Protein AF-A0A183HEH6-F1 (afdb_monomer)

Mean predicted aligned error: 12.79 Å

Secondary structure (DSSP, 8-state):
--PPP-EE-TTS-EE-HHHHHHHHHTT--B-TTT--B----TT---PPPP---HHHHHHHHHHHTTTSS---

Foldseek 3Di:
DDADWFWQAPVRDTDHPVVVVVCVVVVNQADPPPRHGRPPPVPGTDGDDDDDDPVVVVVVVVVVPPPPDDDD

InterPro domains:
  IPR001841 Zinc finger, RING-type [PS50089] (7-35)
  IPR013083 Zinc finger, RING/FYVE/PHD-type [G3DSA:3.30.40.10] (1-64)
  IPR017907 Zinc finger, RING-type, conserved site [PS00518] (11-20)
  IPR018957 Zinc finger, C3HC4 RING-type [PF00097] (4-34)

Organism: NCBI:txid387005

Nearest PDB structures (foldseek):
  8ro1-assembly1_t  TM=5.119E-01  e=2.801E-01  Caenorhabditis elegans
  8i0v-assembly1_t  TM=5.521E-01  e=3.208E-01  Homo sapiens
  9dtr-assembly1_w  TM=5.490E-01  e=6.325E-01  Saccharomyces cerevisiae
  5y88-assembly1_r  TM=4.419E-01  e=2.445E-01  Saccharomyces cerevisiae S288C
  5ylz-assembly1_t  TM=4.565E-01  e=6.769E-01  Saccharomyces cerevisiae S288C

Sequence (72 aa):
MERRPDIVLPCVHTFCSVCIEQWKAMEKNWCPLCHNSLEFNGSDIWVIPDVMESGELKNYLMSLTKSDGAKR

Radius of gyration: 18.21 Å; Cα contacts (8 Å, |Δi|>4): 52; chains: 1; bounding box: 33×49×42 Å

pLDDT: mean 78.33, std 14.19, range [43.5, 96.0]

Structure (mmCIF, N/CA/C/O backbone):
data_AF-A0A183HEH6-F1
#
_entry.id   AF-A0A183HEH6-F1
#
loop_
_atom_site.group_PDB
_atom_site.id
_atom_site.type_symbol
_atom_site.label_atom_id
_atom_site.label_alt_id
_atom_site.label_comp_id
_atom_site.label_asym_id
_atom_site.label_entity_id
_atom_site.label_seq_id
_atom_site.pdbx_PDB_ins_code
_atom_site.Cartn_x
_atom_site.Cartn_y
_atom_site.Cartn_z
_atom_site.occupancy
_atom_site.B_iso_or_equiv
_atom_site.auth_seq_id
_atom_site.auth_comp_id
_atom_site.auth_asym_id
_atom_site.auth_atom_id
_atom_site.pdbx_PDB_model_num
ATOM 1 N N . MET A 1 1 ? 4.291 -21.742 1.199 1.00 52.25 1 MET A N 1
ATOM 2 C CA . MET A 1 1 ? 4.475 -20.439 1.871 1.00 52.25 1 MET A CA 1
ATOM 3 C C . MET A 1 1 ? 3.397 -19.512 1.344 1.00 52.25 1 MET A C 1
ATOM 5 O O . MET A 1 1 ? 3.550 -18.964 0.261 1.00 52.25 1 MET A O 1
ATOM 9 N N . GLU A 1 2 ? 2.271 -19.427 2.043 1.00 66.56 2 GLU A N 1
ATOM 10 C CA . GLU A 1 2 ? 1.179 -18.525 1.673 1.00 66.56 2 GLU A CA 1
ATOM 11 C C . GLU A 1 2 ? 1.513 -17.142 2.237 1.00 66.56 2 GLU A C 1
ATOM 13 O O . GLU A 1 2 ? 1.495 -16.938 3.450 1.00 66.56 2 GLU A O 1
ATOM 18 N N . ARG A 1 3 ? 1.932 -16.210 1.373 1.00 79.69 3 ARG A N 1
ATOM 19 C CA . ARG A 1 3 ? 2.164 -14.820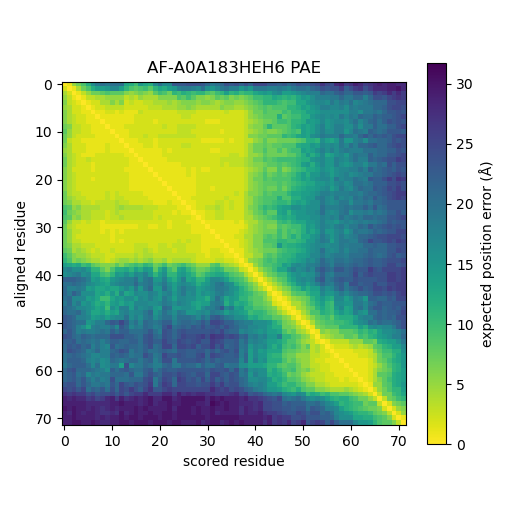 1.786 1.00 79.69 3 ARG A CA 1
ATOM 20 C C . ARG A 1 3 ? 0.807 -14.137 1.904 1.00 79.69 3 ARG A C 1
ATOM 22 O O . ARG A 1 3 ? 0.048 -14.137 0.938 1.00 79.69 3 ARG A O 1
ATOM 29 N N . ARG A 1 4 ? 0.500 -13.584 3.080 1.00 85.25 4 ARG A N 1
ATOM 30 C CA . ARG A 1 4 ? -0.745 -12.840 3.291 1.00 85.25 4 ARG A CA 1
ATOM 31 C C . ARG A 1 4 ? -0.712 -11.546 2.468 1.00 85.25 4 ARG A C 1
ATOM 33 O O . ARG A 1 4 ? 0.316 -10.872 2.490 1.00 85.25 4 ARG A O 1
ATOM 40 N N . PRO A 1 5 ? -1.785 -11.219 1.735 1.00 87.88 5 PRO A N 1
ATOM 41 C CA . PRO A 1 5 ? -1.883 -9.950 1.035 1.00 87.88 5 PRO A CA 1
ATOM 42 C C . PRO A 1 5 ? -2.138 -8.813 2.034 1.00 87.88 5 PRO A C 1
ATOM 44 O O . PRO A 1 5 ? -3.049 -8.898 2.855 1.00 87.88 5 PRO A O 1
ATOM 47 N N . ASP A 1 6 ? -1.326 -7.767 1.948 1.00 87.50 6 ASP A N 1
ATOM 48 C CA . ASP A 1 6 ? -1.293 -6.594 2.834 1.00 87.50 6 ASP A CA 1
ATOM 49 C C . ASP A 1 6 ? -1.243 -5.264 2.049 1.00 87.50 6 ASP A C 1
ATOM 51 O O . ASP A 1 6 ? -1.373 -4.197 2.643 1.00 87.50 6 ASP A O 1
ATOM 55 N N . ILE A 1 7 ? -1.126 -5.311 0.713 1.00 86.00 7 ILE A N 1
ATOM 56 C CA . ILE A 1 7 ? -1.173 -4.139 -0.173 1.00 86.00 7 ILE A CA 1
ATOM 57 C C . ILE A 1 7 ? -2.369 -4.227 -1.119 1.00 86.00 7 ILE A C 1
ATOM 59 O O . ILE A 1 7 ? -2.524 -5.203 -1.855 1.00 86.00 7 ILE A O 1
ATOM 63 N N . VAL A 1 8 ? -3.161 -3.155 -1.170 1.00 90.25 8 VAL A N 1
ATOM 64 C CA . VAL A 1 8 ? -4.195 -2.924 -2.188 1.00 90.25 8 VAL A CA 1
ATOM 65 C C . VAL A 1 8 ? -3.676 -1.874 -3.174 1.00 90.25 8 VAL A C 1
ATOM 67 O O . VAL A 1 8 ? -3.327 -0.765 -2.776 1.00 90.25 8 VAL A O 1
ATOM 70 N N . LEU A 1 9 ? -3.603 -2.211 -4.464 1.00 88.25 9 LEU A N 1
ATOM 71 C CA . LEU A 1 9 ? -3.243 -1.254 -5.518 1.00 88.25 9 LEU A CA 1
ATOM 72 C C . LEU A 1 9 ? -4.431 -0.330 -5.875 1.00 88.25 9 LEU A C 1
ATOM 74 O O . LEU A 1 9 ? -5.575 -0.717 -5.644 1.00 88.25 9 LEU A O 1
ATOM 78 N N . PRO A 1 10 ? -4.216 0.820 -6.553 1.00 86.94 10 PRO A N 1
ATOM 79 C CA . PRO A 1 10 ? -5.300 1.712 -7.006 1.00 86.94 10 PRO A CA 1
ATOM 80 C C . PRO A 1 10 ? -6.339 1.043 -7.922 1.00 86.94 10 PRO A C 1
ATOM 82 O O . PRO A 1 10 ? -7.483 1.472 -8.010 1.00 86.94 10 PRO A O 1
ATOM 85 N N . CYS A 1 11 ? -5.955 -0.048 -8.589 1.00 91.12 11 CYS A N 1
ATOM 86 C CA . CYS A 1 11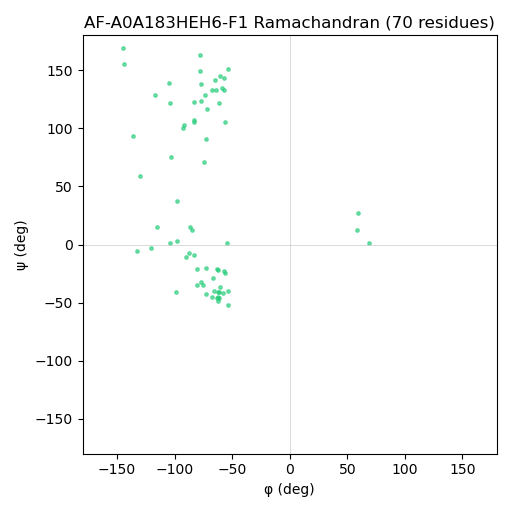 ? -6.843 -0.892 -9.390 1.00 91.12 11 CYS A CA 1
ATOM 87 C C . CYS A 1 11 ? -7.594 -1.964 -8.572 1.00 91.12 11 CYS A C 1
ATOM 89 O O . CYS A 1 11 ? -8.149 -2.888 -9.160 1.00 91.12 11 CYS A O 1
ATOM 91 N N . VAL A 1 12 ? -7.577 -1.876 -7.236 1.00 90.62 12 VAL A N 1
ATOM 92 C CA . VAL A 1 12 ? -8.271 -2.758 -6.273 1.00 90.62 12 VAL A CA 1
ATOM 93 C C . VAL A 1 12 ? -7.722 -4.195 -6.202 1.00 90.62 12 VAL A C 1
ATOM 95 O O . VAL A 1 12 ? -8.171 -5.011 -5.402 1.00 90.62 12 VAL A O 1
ATOM 98 N N . HIS A 1 13 ? -6.680 -4.520 -6.966 1.00 92.88 13 HIS A N 1
ATOM 99 C CA . HIS A 1 13 ? -6.004 -5.811 -6.863 1.00 92.88 13 HIS A CA 1
ATOM 100 C C . HIS A 1 13 ? -5.075 -5.871 -5.648 1.00 92.88 13 HIS A C 1
AT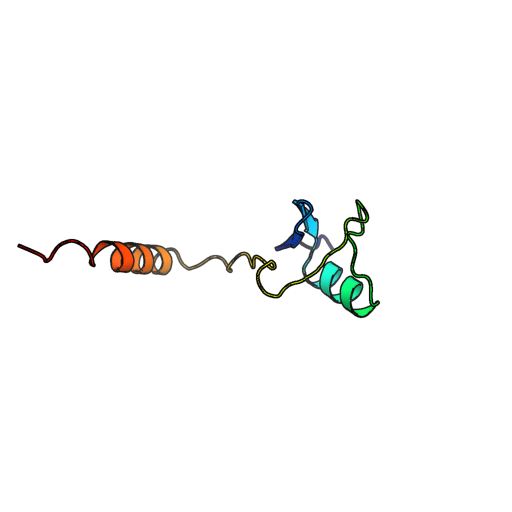OM 102 O O . HIS A 1 13 ? -4.329 -4.927 -5.372 1.00 92.88 13 HIS A O 1
ATOM 108 N N . THR A 1 14 ? -5.103 -7.006 -4.952 1.00 92.31 14 THR A N 1
ATOM 109 C CA . THR A 1 14 ? -4.373 -7.225 -3.700 1.00 92.31 14 THR A CA 1
ATOM 110 C C . THR A 1 14 ? -3.146 -8.101 -3.905 1.00 92.31 14 THR A C 1
ATOM 112 O O . THR A 1 14 ? -3.197 -9.108 -4.611 1.00 92.31 14 THR A O 1
ATOM 115 N N . PHE A 1 15 ? -2.046 -7.745 -3.249 1.00 91.75 15 PHE A N 1
ATOM 116 C CA . PHE A 1 15 ? -0.784 -8.477 -3.308 1.00 91.75 15 PHE A CA 1
ATOM 117 C C . PHE A 1 15 ? -0.072 -8.424 -1.956 1.00 91.75 15 PHE A C 1
ATOM 119 O O . PHE A 1 15 ? -0.443 -7.654 -1.073 1.00 91.75 15 PHE A O 1
ATOM 126 N N . CYS A 1 16 ? 0.970 -9.242 -1.806 1.00 92.25 16 CYS A N 1
ATOM 127 C CA . CYS A 1 16 ? 1.889 -9.120 -0.683 1.00 92.25 16 CYS A CA 1
ATOM 128 C C . CYS A 1 16 ? 2.878 -7.959 -0.898 1.00 92.25 16 CYS A C 1
ATOM 130 O O . CYS A 1 16 ? 3.282 -7.700 -2.036 1.00 92.25 16 CYS A O 1
ATOM 132 N N . SER A 1 17 ? 3.323 -7.315 0.176 1.00 88.25 17 SER A N 1
ATOM 133 C CA . SER A 1 17 ? 4.281 -6.203 0.181 1.00 88.25 17 SER A CA 1
ATOM 134 C C . SER A 1 17 ? 5.560 -6.548 -0.563 1.00 88.25 17 SER A C 1
ATOM 136 O O . SER A 1 17 ? 5.900 -5.899 -1.551 1.00 88.25 17 SER A O 1
ATOM 138 N N . VAL A 1 18 ? 6.164 -7.681 -0.206 1.00 90.94 18 VAL A N 1
ATOM 139 C CA . VAL A 1 18 ? 7.349 -8.235 -0.881 1.00 90.94 18 VAL A CA 1
ATOM 140 C C . VAL A 1 18 ? 7.134 -8.386 -2.394 1.00 90.94 18 VAL A C 1
ATOM 142 O O . VAL A 1 18 ? 8.033 -8.117 -3.187 1.00 90.94 18 VAL A O 1
ATOM 145 N N . CYS A 1 19 ? 5.939 -8.812 -2.809 1.00 92.25 19 CYS A N 1
ATOM 146 C CA . CYS A 1 19 ? 5.599 -9.068 -4.204 1.00 92.25 19 CYS A CA 1
ATOM 147 C C . CYS A 1 19 ? 5.578 -7.755 -5.006 1.00 92.25 19 CYS A C 1
ATOM 149 O O . CYS A 1 19 ? 6.130 -7.685 -6.103 1.00 92.25 19 CYS A O 1
ATOM 151 N N . ILE A 1 20 ? 4.958 -6.709 -4.451 1.00 90.44 20 ILE A N 1
ATOM 152 C CA . ILE A 1 20 ? 4.849 -5.396 -5.101 1.00 90.44 20 ILE A CA 1
ATOM 153 C C . ILE A 1 20 ? 6.159 -4.616 -5.046 1.00 90.44 20 ILE A C 1
ATOM 155 O O . ILE A 1 20 ? 6.489 -3.933 -6.012 1.00 90.44 20 ILE A O 1
ATOM 159 N N . GLU A 1 21 ? 6.934 -4.736 -3.973 1.00 89.56 21 GLU A N 1
ATOM 160 C CA . GLU A 1 21 ? 8.262 -4.124 -3.884 1.00 89.56 21 GLU A CA 1
ATOM 161 C C . GLU A 1 21 ? 9.219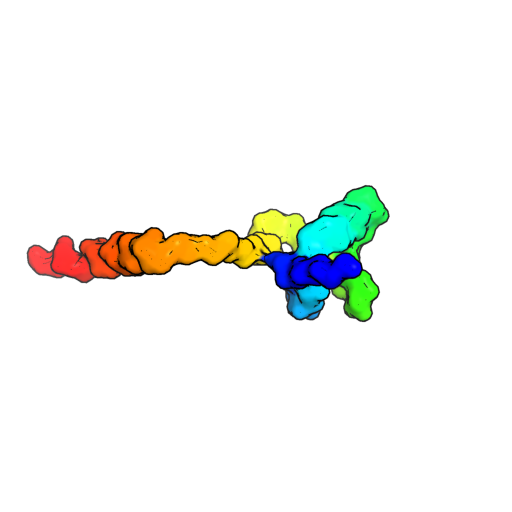 -4.698 -4.932 1.00 89.56 21 GLU A C 1
ATOM 163 O O . GLU A 1 21 ? 9.867 -3.937 -5.651 1.00 89.56 21 GLU A O 1
ATOM 168 N N . GLN A 1 22 ? 9.255 -6.025 -5.094 1.00 93.06 22 GLN A N 1
ATOM 169 C CA . GLN A 1 22 ? 10.048 -6.666 -6.150 1.00 93.06 22 GLN A CA 1
ATOM 170 C C . GLN A 1 22 ? 9.580 -6.250 -7.545 1.00 93.06 22 GLN A C 1
ATOM 172 O O . GLN A 1 22 ? 10.402 -5.986 -8.418 1.00 93.06 22 GLN A O 1
ATOM 177 N N . TRP A 1 23 ? 8.266 -6.155 -7.751 1.00 92.56 23 TRP A N 1
ATOM 178 C CA . TRP A 1 23 ? 7.696 -5.711 -9.020 1.00 92.56 23 TRP A CA 1
ATOM 179 C C . TRP A 1 23 ? 8.127 -4.281 -9.371 1.00 92.56 23 TRP A C 1
ATOM 181 O O . TRP A 1 23 ? 8.603 -4.025 -10.478 1.00 92.56 23 TRP A O 1
ATOM 191 N N . LYS A 1 24 ? 8.062 -3.368 -8.397 1.00 87.00 24 LYS A N 1
ATOM 192 C CA . LYS A 1 24 ? 8.565 -1.994 -8.532 1.00 87.00 24 LYS A CA 1
ATOM 193 C C . LYS A 1 24 ? 10.069 -1.947 -8.801 1.00 87.00 24 LYS A C 1
ATOM 195 O O . LYS A 1 24 ? 10.499 -1.174 -9.650 1.00 87.00 24 LYS A O 1
ATOM 200 N N . ALA A 1 25 ? 10.862 -2.784 -8.128 1.00 89.19 25 ALA A N 1
ATOM 201 C CA . ALA A 1 25 ? 12.312 -2.859 -8.327 1.00 89.19 25 ALA A CA 1
ATOM 202 C C . ALA A 1 25 ? 12.707 -3.319 -9.745 1.00 89.19 25 ALA A C 1
ATOM 204 O O . ALA A 1 25 ? 13.811 -3.030 -10.195 1.00 89.19 25 ALA A O 1
ATOM 205 N N . MET A 1 26 ? 11.805 -3.995 -10.467 1.00 92.19 26 MET A N 1
ATOM 206 C CA . MET A 1 26 ? 11.958 -4.344 -11.888 1.00 92.19 26 MET A CA 1
ATOM 207 C C . MET A 1 26 ? 11.479 -3.231 -12.841 1.00 92.19 26 MET A C 1
ATOM 209 O O . MET A 1 26 ? 11.226 -3.502 -14.017 1.00 92.19 26 MET A O 1
ATOM 213 N N . GLU A 1 27 ? 11.290 -2.008 -12.334 1.00 88.50 27 GLU A N 1
ATOM 214 C CA . GLU A 1 27 ? 10.786 -0.840 -13.072 1.00 88.50 27 GLU A CA 1
ATOM 215 C C . GLU A 1 27 ? 9.385 -1.058 -13.681 1.00 88.50 27 GLU A C 1
ATOM 217 O O . GLU A 1 27 ? 9.011 -0.465 -14.696 1.00 88.50 27 GLU A O 1
ATOM 222 N N . LYS A 1 28 ? 8.576 -1.933 -13.066 1.00 90.00 28 LYS A N 1
ATOM 223 C CA . LYS A 1 28 ? 7.206 -2.212 -13.506 1.00 90.00 28 LYS A CA 1
ATOM 224 C C . LYS A 1 28 ? 6.216 -1.302 -12.784 1.00 90.00 28 LYS A C 1
ATOM 226 O O . LYS A 1 28 ? 5.817 -1.553 -11.649 1.00 90.00 28 LYS A O 1
ATOM 231 N N . ASN A 1 29 ? 5.750 -0.280 -13.495 1.00 89.31 29 ASN A N 1
ATOM 232 C CA . ASN A 1 29 ? 4.777 0.696 -12.995 1.00 89.31 29 ASN A CA 1
ATOM 233 C C . ASN A 1 29 ? 3.341 0.375 -13.437 1.00 89.31 29 ASN A C 1
ATOM 235 O O . ASN A 1 29 ? 2.576 1.269 -13.774 1.00 89.31 29 ASN A O 1
ATOM 239 N N . TRP A 1 30 ? 2.960 -0.902 -13.480 1.00 92.81 30 TRP A N 1
ATOM 240 C CA . TRP A 1 30 ? 1.604 -1.326 -13.842 1.00 92.81 30 TRP A CA 1
ATOM 241 C C . TRP A 1 30 ? 1.165 -2.545 -13.042 1.00 92.81 30 TRP A C 1
ATOM 243 O O . TRP A 1 30 ? 1.992 -3.319 -12.571 1.00 92.81 30 TRP A O 1
ATOM 253 N N . CYS A 1 31 ? -0.139 -2.744 -12.882 1.00 93.25 31 CYS A N 1
ATOM 254 C CA . CYS A 1 31 ? -0.668 -3.899 -12.165 1.00 93.25 31 CYS A CA 1
ATOM 255 C C . CYS A 1 31 ? -0.328 -5.224 -12.886 1.00 93.25 31 CYS A C 1
ATOM 257 O O . CYS A 1 31 ? -0.612 -5.335 -14.080 1.00 93.25 31 CYS A O 1
ATOM 259 N N . PRO A 1 32 ? 0.166 -6.261 -12.180 1.00 93.06 32 PRO A N 1
ATOM 260 C CA . PRO A 1 32 ? 0.403 -7.587 -12.765 1.00 93.06 32 PRO A CA 1
ATOM 261 C C . PRO A 1 32 ? -0.850 -8.304 -13.296 1.00 93.06 32 PRO A C 1
ATOM 263 O O . PRO A 1 32 ? -0.722 -9.218 -14.101 1.00 93.06 32 PRO A O 1
ATOM 266 N N . LEU A 1 33 ? -2.048 -7.935 -12.821 1.00 94.31 33 LEU A N 1
ATOM 267 C CA . LEU A 1 33 ? -3.308 -8.605 -13.176 1.00 94.31 33 LEU A CA 1
ATOM 268 C C . LEU A 1 33 ? -4.096 -7.877 -14.268 1.00 94.31 33 LEU A C 1
ATOM 270 O O . LEU A 1 33 ? -4.661 -8.522 -15.144 1.00 94.31 33 LEU A O 1
ATOM 274 N N . CYS A 1 34 ? -4.148 -6.544 -14.219 1.00 96.00 34 CYS A N 1
ATOM 275 C CA . CYS A 1 34 ? -4.977 -5.749 -15.134 1.00 96.00 34 CYS A CA 1
ATOM 276 C C . CYS A 1 34 ? -4.196 -4.750 -15.991 1.00 96.00 34 CYS A C 1
ATOM 278 O O . CYS A 1 34 ? -4.796 -4.066 -16.811 1.00 96.00 34 CYS A O 1
ATOM 280 N N . HIS A 1 35 ? -2.880 -4.638 -15.796 1.00 93.31 35 HIS A N 1
ATOM 281 C CA . HIS A 1 35 ? -2.006 -3.702 -16.509 1.00 93.31 35 HIS A CA 1
ATOM 282 C C . HIS A 1 35 ? -2.365 -2.212 -16.377 1.00 93.31 35 HIS A C 1
ATOM 284 O O . HIS A 1 35 ? -1.771 -1.387 -17.067 1.00 93.31 35 HIS A O 1
ATOM 290 N N . ASN A 1 36 ? -3.260 -1.831 -15.457 1.00 90.81 36 ASN A N 1
ATOM 291 C CA . ASN A 1 36 ? -3.458 -0.420 -15.124 1.00 90.81 36 ASN A CA 1
ATOM 292 C C . ASN A 1 36 ? -2.149 0.197 -14.630 1.00 90.81 36 ASN A C 1
ATOM 294 O O . ASN A 1 36 ? -1.475 -0.394 -13.780 1.00 90.81 36 ASN A O 1
ATOM 298 N N . SER A 1 37 ? -1.833 1.391 -15.136 1.00 89.00 37 SER A N 1
ATOM 299 C CA . SER A 1 37 ? -0.697 2.188 -14.677 1.00 89.00 37 SER A CA 1
ATOM 300 C C . SER A 1 37 ? -0.804 2.451 -13.175 1.00 89.00 37 SER A C 1
ATOM 302 O O . SER A 1 37 ? -1.869 2.801 -12.662 1.00 89.00 37 SER A O 1
ATOM 304 N N . LEU A 1 38 ? 0.304 2.246 -12.472 1.00 84.25 38 LEU A N 1
ATOM 305 C CA . LEU A 1 38 ? 0.470 2.554 -11.061 1.00 84.25 38 LEU A CA 1
ATOM 306 C C . LEU A 1 38 ? 1.283 3.847 -10.966 1.00 84.25 38 LEU A C 1
ATOM 308 O O . LEU A 1 38 ? 2.481 3.827 -10.684 1.00 84.25 38 LEU A O 1
ATOM 312 N N . GLU A 1 39 ? 0.640 4.975 -11.253 1.00 73.62 39 GLU A N 1
ATOM 313 C CA . GLU A 1 39 ? 1.220 6.290 -10.987 1.00 73.62 39 GLU A CA 1
ATOM 314 C C . GLU A 1 39 ? 1.185 6.516 -9.476 1.00 73.62 39 GLU A C 1
ATOM 316 O O . GLU A 1 39 ? 0.192 6.967 -8.917 1.00 73.62 39 GLU A O 1
ATOM 321 N N . PHE A 1 40 ? 2.258 6.123 -8.787 1.00 62.88 40 PHE A N 1
ATOM 322 C CA . PHE A 1 40 ? 2.414 6.376 -7.359 1.00 62.88 40 PHE A CA 1
ATOM 323 C C . PHE A 1 40 ? 2.749 7.850 -7.139 1.00 62.88 40 PHE A C 1
ATOM 325 O O . PHE A 1 40 ? 3.865 8.210 -6.764 1.00 62.88 40 PHE A O 1
ATOM 332 N N . ASN A 1 41 ? 1.766 8.714 -7.351 1.00 57.25 41 ASN A N 1
ATOM 333 C CA . ASN A 1 41 ? 1.759 10.011 -6.701 1.00 57.25 41 ASN A CA 1
ATOM 334 C C . ASN A 1 41 ? 1.707 9.679 -5.206 1.00 57.25 41 ASN A C 1
ATOM 336 O O . ASN A 1 41 ? 0.844 8.910 -4.792 1.00 57.25 41 ASN A O 1
ATOM 340 N N . GLY A 1 42 ? 2.675 10.132 -4.406 1.00 54.50 42 GLY A N 1
ATOM 341 C CA . GLY A 1 42 ? 2.913 9.658 -3.028 1.00 54.50 42 GLY A CA 1
ATOM 342 C C . GLY A 1 42 ? 1.725 9.717 -2.044 1.00 54.50 42 GLY A C 1
ATOM 343 O O . GLY A 1 42 ? 1.893 9.343 -0.889 1.00 54.50 42 GLY A O 1
ATOM 344 N N . SER A 1 43 ? 0.547 10.163 -2.483 1.00 56.78 43 SER A N 1
ATOM 345 C CA . SER A 1 43 ? -0.752 10.104 -1.812 1.00 56.78 43 SER A CA 1
ATOM 346 C C . SER A 1 43 ? -1.493 8.763 -1.917 1.00 56.78 43 SER A C 1
ATOM 348 O O . SER A 1 43 ? -2.376 8.517 -1.101 1.00 56.78 43 SER A O 1
ATOM 350 N N . ASP A 1 44 ? -1.180 7.904 -2.894 1.00 56.59 44 ASP A N 1
ATOM 351 C CA . ASP A 1 44 ? -2.099 6.818 -3.294 1.00 56.59 44 ASP A CA 1
ATOM 352 C C . ASP A 1 44 ? -1.772 5.447 -2.667 1.00 56.59 44 ASP A C 1
ATOM 354 O O . ASP A 1 44 ? -2.431 4.443 -2.952 1.00 56.59 44 ASP A O 1
ATOM 358 N N . ILE A 1 45 ? -0.757 5.382 -1.797 1.00 58.78 45 ILE A N 1
ATOM 359 C CA . ILE A 1 45 ? -0.377 4.160 -1.073 1.00 58.78 45 ILE A CA 1
ATOM 360 C C . ILE A 1 45 ? -1.093 4.136 0.279 1.00 58.78 45 ILE A C 1
ATOM 362 O O . ILE A 1 45 ? -0.657 4.764 1.242 1.00 58.78 45 ILE A O 1
ATOM 366 N N . TRP A 1 46 ? -2.179 3.369 0.359 1.00 61.31 46 TRP A N 1
ATOM 367 C CA . TRP A 1 46 ? -2.879 3.095 1.612 1.00 61.31 46 TRP A CA 1
ATOM 368 C C . TRP A 1 46 ? -2.188 1.942 2.341 1.00 61.31 46 TRP A C 1
ATOM 370 O O . TRP A 1 46 ? -2.272 0.789 1.920 1.00 61.31 46 TRP A O 1
ATOM 380 N N . VAL A 1 47 ? -1.487 2.257 3.428 1.00 59.44 47 VAL A N 1
ATOM 381 C CA . VAL A 1 47 ? -0.918 1.254 4.335 1.00 59.44 47 VAL A CA 1
ATOM 382 C C . VAL A 1 47 ? -2.015 0.825 5.300 1.00 59.44 47 VAL A C 1
ATOM 384 O O . VAL A 1 47 ? -2.586 1.666 5.995 1.00 59.44 47 VAL A O 1
ATOM 387 N N . ILE A 1 48 ? -2.322 -0.471 5.342 1.00 61.50 48 ILE A N 1
ATOM 388 C CA . ILE A 1 48 ? -3.169 -1.030 6.397 1.00 61.50 48 ILE A CA 1
ATOM 389 C C . ILE A 1 48 ? -2.316 -1.019 7.672 1.00 61.50 48 ILE A C 1
ATOM 391 O O . ILE A 1 48 ? -1.276 -1.678 7.683 1.00 61.50 48 ILE A O 1
ATOM 395 N N . PRO A 1 49 ? -2.692 -0.264 8.720 1.00 57.75 49 PRO A N 1
ATOM 396 C CA . PRO A 1 49 ? -1.937 -0.269 9.964 1.00 57.75 49 PRO A CA 1
ATOM 397 C C . PRO A 1 49 ? -1.914 -1.680 10.553 1.00 57.75 49 PRO A C 1
ATOM 399 O O . PRO A 1 49 ? -2.914 -2.401 10.471 1.00 57.75 49 PRO A O 1
ATOM 402 N N . ASP A 1 50 ? -0.802 -2.047 11.188 1.00 64.56 50 ASP A N 1
ATOM 403 C CA . ASP A 1 50 ? -0.760 -3.239 12.029 1.00 64.56 50 ASP A CA 1
ATOM 404 C C . ASP A 1 50 ? -1.876 -3.183 13.083 1.00 64.56 50 ASP A C 1
ATOM 406 O O . ASP A 1 50 ? -2.325 -2.110 13.499 1.00 64.56 50 ASP A O 1
ATOM 410 N N . VAL A 1 51 ? -2.352 -4.362 13.494 1.00 67.94 51 VAL A N 1
ATOM 411 C CA . VAL A 1 51 ? -3.419 -4.499 14.491 1.00 67.94 51 VAL A CA 1
ATOM 412 C C . VAL A 1 51 ? -2.996 -3.775 15.768 1.00 67.94 51 VAL A C 1
ATOM 414 O O . VAL A 1 51 ? -2.153 -4.262 16.515 1.00 67.94 51 VAL A O 1
ATOM 417 N N . MET A 1 52 ? -3.592 -2.610 16.012 1.00 62.31 52 MET A N 1
ATOM 418 C CA . MET A 1 52 ? -3.374 -1.847 17.239 1.00 62.31 52 MET A CA 1
ATOM 419 C C . MET A 1 52 ? -3.911 -2.650 18.429 1.00 62.31 52 MET A C 1
ATOM 421 O O . MET A 1 52 ? -4.972 -3.281 18.324 1.00 62.31 52 MET A O 1
ATOM 425 N N . GLU A 1 53 ? -3.221 -2.622 19.572 1.00 72.56 53 GLU A N 1
ATOM 426 C CA . GLU A 1 53 ? -3.763 -3.219 20.795 1.00 72.56 53 GLU A CA 1
ATOM 427 C C . GLU A 1 53 ? -5.119 -2.582 21.137 1.00 72.56 53 GLU A C 1
ATOM 429 O O . GLU A 1 53 ? -5.346 -1.383 20.954 1.00 72.56 53 GLU A O 1
ATOM 434 N N . SER A 1 54 ? -6.050 -3.390 21.654 1.00 70.31 54 SER A N 1
ATOM 435 C CA . SER A 1 54 ? -7.457 -3.001 21.849 1.00 70.31 54 SER A CA 1
ATOM 436 C C . SER A 1 54 ? -7.648 -1.738 22.707 1.00 70.31 54 SER A C 1
ATOM 438 O O . SER A 1 54 ? -8.653 -1.036 22.563 1.00 70.31 54 SER A O 1
ATOM 440 N N . GLY A 1 55 ? -6.684 -1.417 23.576 1.00 71.50 55 GLY A N 1
ATOM 441 C CA . GLY A 1 55 ? -6.678 -0.202 24.390 1.00 71.50 55 GLY A CA 1
ATOM 442 C C . GLY A 1 55 ? -6.286 1.071 23.631 1.00 71.50 55 GLY A C 1
ATOM 443 O O . GLY A 1 55 ? -6.813 2.145 23.935 1.00 71.50 55 GLY A O 1
ATOM 444 N N . GLU A 1 56 ? -5.413 0.976 22.628 1.00 78.12 56 GLU A N 1
ATOM 445 C CA . GLU A 1 56 ? -4.870 2.140 21.915 1.00 78.12 56 GLU A CA 1
ATOM 446 C C . GLU A 1 56 ? -5.914 2.786 21.001 1.00 78.12 56 GLU A C 1
ATOM 448 O O . GLU A 1 56 ? -6.102 4.006 21.042 1.00 78.12 56 GLU A O 1
ATOM 453 N N . LEU A 1 57 ? -6.687 1.971 20.271 1.00 79.81 57 LEU A N 1
ATOM 454 C CA . LEU A 1 57 ? -7.790 2.454 19.432 1.00 79.81 57 LEU A CA 1
ATOM 455 C C . LEU A 1 57 ? -8.822 3.238 20.254 1.00 79.81 57 LEU A C 1
ATOM 457 O O . LEU A 1 57 ? -9.287 4.299 19.836 1.00 79.81 57 LEU A O 1
ATOM 461 N N . LYS A 1 58 ? -9.156 2.747 21.455 1.00 79.81 58 LYS A N 1
ATOM 462 C CA . LYS A 1 58 ? -10.104 3.413 22.358 1.00 79.81 58 LYS A CA 1
ATOM 463 C C . LYS A 1 58 ? -9.598 4.793 22.777 1.00 79.81 58 LYS A C 1
ATOM 465 O O . LYS A 1 58 ? -10.367 5.751 22.760 1.00 79.81 58 LYS A O 1
ATOM 470 N N . ASN A 1 59 ? -8.324 4.903 23.146 1.00 81.25 59 ASN A N 1
ATOM 471 C CA . ASN A 1 59 ? -7.732 6.173 23.566 1.00 81.25 59 ASN A CA 1
ATOM 472 C C . ASN A 1 59 ? -7.684 7.187 22.415 1.00 81.25 59 ASN A C 1
ATOM 474 O O . ASN A 1 59 ? -8.006 8.357 22.628 1.00 81.25 59 ASN A O 1
ATOM 478 N N . TYR A 1 60 ? -7.355 6.733 21.203 1.00 80.25 60 TYR A N 1
ATOM 479 C CA . TYR A 1 60 ? -7.379 7.558 19.995 1.00 80.25 60 TYR A CA 1
ATOM 480 C C . TYR A 1 60 ? -8.791 8.070 19.670 1.00 80.25 60 TYR A C 1
ATOM 482 O O . TYR A 1 60 ? -8.999 9.270 19.512 1.00 80.25 60 TYR A O 1
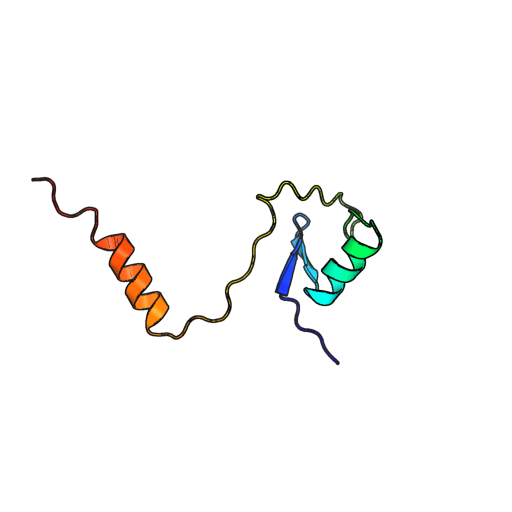ATOM 490 N N . LEU A 1 61 ? -9.803 7.197 19.669 1.00 84.38 61 LEU A N 1
ATOM 491 C CA . LEU A 1 61 ? -11.193 7.610 19.434 1.00 84.38 61 LEU A CA 1
ATOM 492 C C . LEU A 1 61 ? -11.691 8.610 20.491 1.00 84.38 61 LEU A C 1
ATOM 494 O O . LEU A 1 61 ? -12.424 9.545 20.177 1.00 84.38 61 LEU A O 1
ATOM 498 N N . MET A 1 62 ? -11.264 8.444 21.745 1.00 83.38 62 MET A N 1
ATOM 499 C CA . MET A 1 62 ? -11.606 9.351 22.844 1.00 83.38 62 MET A CA 1
ATOM 500 C C . MET A 1 62 ? -10.888 10.704 22.777 1.00 83.38 62 MET A C 1
ATOM 502 O O . MET A 1 62 ? -11.336 11.645 23.433 1.00 83.38 62 MET A O 1
ATOM 506 N N . SER A 1 63 ? -9.772 10.832 22.053 1.00 79.94 63 SER A N 1
ATOM 507 C CA . SER A 1 63 ? -9.096 12.124 21.879 1.00 79.94 63 SER A CA 1
ATOM 508 C C . SER A 1 63 ? -9.769 12.969 20.795 1.00 79.94 63 SER A C 1
ATOM 510 O O . SER A 1 63 ? -9.896 14.180 20.968 1.00 79.94 63 SER A O 1
ATOM 512 N N . LEU A 1 64 ? -10.287 12.331 19.740 1.00 82.94 64 LEU A N 1
ATOM 513 C CA . LEU A 1 64 ? -10.993 12.997 18.640 1.00 82.94 64 LEU A CA 1
ATOM 514 C C . LEU A 1 64 ? -12.329 1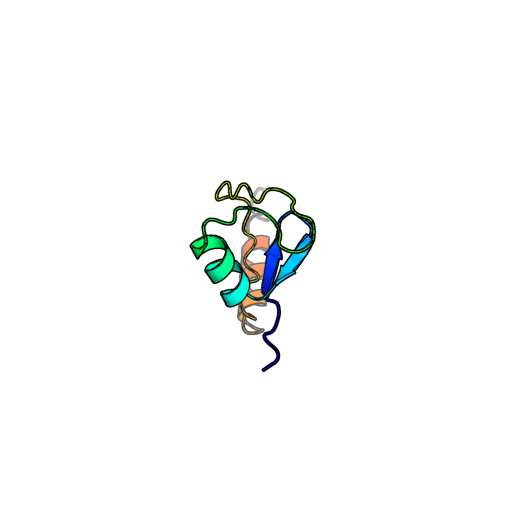3.626 19.059 1.00 82.94 64 LEU A C 1
ATOM 516 O O . LEU A 1 64 ? -12.758 14.609 18.467 1.00 82.94 64 LEU A O 1
ATOM 520 N N . THR A 1 65 ? -12.996 13.077 20.075 1.00 82.6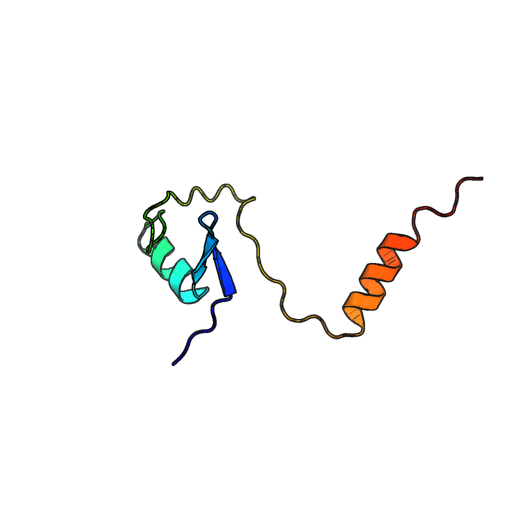2 65 THR A N 1
ATOM 521 C CA . THR A 1 65 ? -14.334 13.527 20.501 1.00 82.62 65 THR A CA 1
ATOM 522 C C . THR A 1 65 ? -14.316 14.631 21.559 1.00 82.62 65 THR A C 1
ATOM 524 O O . THR A 1 65 ? -15.351 15.233 21.837 1.00 82.62 65 THR A O 1
ATOM 527 N N . LYS A 1 66 ? -13.158 14.935 22.160 1.00 64.81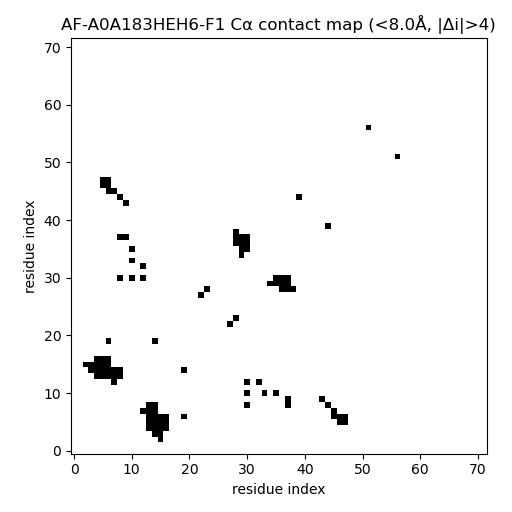 66 LYS A N 1
ATOM 528 C CA . LYS A 1 66 ? -13.041 15.930 23.244 1.00 64.81 66 LYS A CA 1
ATOM 529 C C . LYS A 1 66 ? -12.925 17.380 22.763 1.00 64.81 66 LYS A C 1
ATOM 531 O O . LYS A 1 66 ? -12.994 18.283 23.592 1.00 64.81 66 LYS A O 1
ATOM 536 N N . SER A 1 67 ? -12.749 17.624 21.465 1.00 60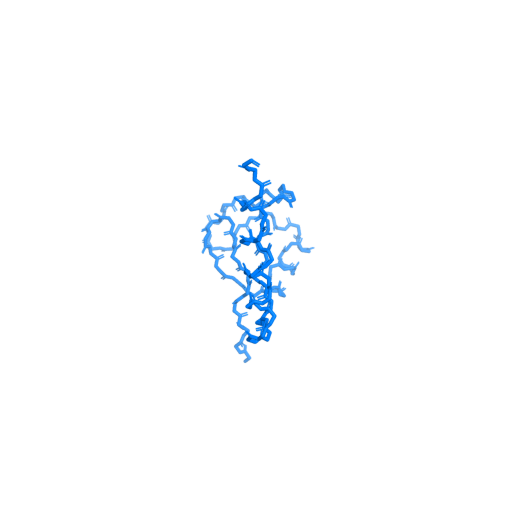.88 67 SER A N 1
ATOM 537 C CA . SER A 1 67 ? -12.453 18.960 20.928 1.00 60.88 67 SER A CA 1
ATOM 538 C C . SER A 1 67 ? -13.672 19.833 20.603 1.00 60.88 67 SER A C 1
ATOM 540 O O . SER A 1 67 ? -13.468 21.016 20.353 1.00 60.88 67 SER A O 1
ATOM 542 N N . ASP A 1 68 ? -14.913 19.331 20.668 1.00 58.81 68 ASP A N 1
ATOM 543 C CA . ASP A 1 68 ? -16.090 20.090 20.185 1.00 58.81 68 ASP A CA 1
ATOM 544 C C . ASP A 1 68 ? -17.114 20.491 21.271 1.00 58.81 68 ASP A C 1
ATOM 546 O O . ASP A 1 68 ? -18.238 20.891 20.984 1.00 58.81 68 ASP A O 1
ATOM 550 N N . GLY A 1 69 ? -16.737 20.412 22.553 1.00 57.91 69 GLY A N 1
ATOM 551 C CA . GLY A 1 69 ? -17.651 20.656 23.681 1.00 57.91 69 GLY A CA 1
ATOM 552 C C . GLY A 1 69 ? -17.518 21.998 24.413 1.00 57.91 69 GLY A C 1
ATOM 553 O O . GLY A 1 69 ? -18.227 22.206 25.394 1.00 57.91 69 GLY A O 1
ATOM 554 N N . ALA A 1 70 ? -16.613 22.895 24.006 1.00 57.12 70 ALA A N 1
ATOM 555 C CA . ALA A 1 70 ? -16.264 24.084 24.796 1.00 57.12 70 ALA A CA 1
ATOM 556 C C . ALA A 1 70 ? -16.301 25.391 23.988 1.00 57.12 70 ALA A C 1
ATOM 558 O O . ALA A 1 70 ? -15.312 26.115 23.904 1.00 57.12 70 ALA A O 1
ATOM 559 N N . LYS A 1 71 ? -17.460 25.721 23.409 1.00 53.22 71 LYS A N 1
ATOM 560 C CA . LYS A 1 71 ? -17.824 27.114 23.106 1.00 53.22 71 LYS A CA 1
ATOM 561 C C . LYS A 1 71 ? -19.281 27.359 23.503 1.00 53.22 71 LYS A C 1
ATOM 563 O O . LYS A 1 71 ? -20.197 27.091 22.731 1.00 53.22 71 LYS A O 1
ATOM 568 N N . ARG A 1 72 ? -19.473 27.853 24.725 1.00 43.50 72 ARG A N 1
ATOM 569 C CA . ARG A 1 72 ? -20.653 28.599 25.170 1.00 43.50 72 ARG A CA 1
ATOM 570 C C . ARG A 1 72 ? -20.177 29.862 25.862 1.00 43.50 72 ARG A C 1
ATOM 572 O O . ARG A 1 72 ? -19.179 29.749 26.605 1.00 43.50 72 ARG A O 1
#

Solvent-accessible surface area (backbone atoms only — not comparable to full-atom values): 4844 Å² total; per-residue (Å²): 135,88,75,69,65,64,35,57,45,93,85,70,53,70,37,30,59,72,58,53,52,55,40,45,75,71,74,45,55,43,40,95,87,78,60,50,74,54,79,74,56,92,83,64,76,64,77,72,75,75,88,69,58,81,67,54,58,53,54,55,57,57,58,71,67,66,77,82,80,85,85,130